Protein AF-A0A497PDY5-F1 (afdb_monomer_lite)

Foldseek 3Di:
DEEEEEPPPDDPVLVLVSVQCQQAAAPYDYDYCYPDDPVSVLVVCVVVVHQKYWYWYDDPPDGTKIWIFGPPPHTDTQDDIDDDPDDQGCVNVVHHHGHHDFEAEEEDPPDDPVQVVVSVSCCVRSVHHYDYPDPPDPGQWYFYWDDDDPPDIDTDIDGVNDDD

Radius of gyration: 15.64 Å; chains: 1; bounding box: 34×34×41 Å

Structure (mmCIF, N/CA/C/O backbone):
data_AF-A0A497PDY5-F1
#
_entry.id   AF-A0A497PDY5-F1
#
loop_
_atom_site.group_PDB
_atom_site.id
_atom_site.type_symbol
_atom_site.label_atom_id
_atom_site.label_alt_id
_atom_site.label_comp_id
_atom_site.label_asym_id
_atom_site.label_entity_id
_atom_site.label_seq_id
_atom_site.pdbx_PDB_ins_code
_atom_site.Cartn_x
_atom_site.Cartn_y
_atom_site.Cartn_z
_atom_site.occupancy
_atom_site.B_iso_or_equiv
_atom_site.auth_seq_id
_atom_site.auth_comp_id
_atom_site.auth_asym_id
_atom_site.auth_atom_id
_atom_site.pdbx_PDB_model_num
ATOM 1 N N . MET A 1 1 ? -3.301 -9.405 -9.611 1.00 90.94 1 MET A N 1
ATOM 2 C CA . MET A 1 1 ? -2.152 -9.274 -8.682 1.00 90.94 1 MET A CA 1
ATOM 3 C C . MET A 1 1 ? -1.831 -7.793 -8.484 1.00 90.94 1 MET A C 1
ATOM 5 O O . MET A 1 1 ? -2.162 -7.001 -9.355 1.00 90.94 1 MET A O 1
ATOM 9 N N . ILE A 1 2 ? -1.232 -7.391 -7.362 1.00 94.81 2 ILE A N 1
ATOM 10 C CA . ILE A 1 2 ? -0.924 -5.986 -7.053 1.00 94.81 2 ILE A CA 1
ATOM 11 C C . ILE A 1 2 ? 0.579 -5.743 -7.195 1.00 94.81 2 ILE A C 1
ATOM 13 O O .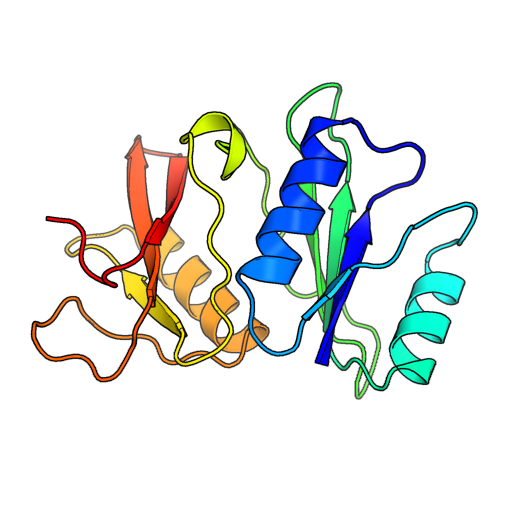 ILE A 1 2 ? 1.378 -6.348 -6.484 1.00 94.81 2 ILE A O 1
ATOM 17 N N . LEU A 1 3 ? 0.974 -4.824 -8.067 1.00 97.00 3 LEU A N 1
ATOM 18 C CA . LEU A 1 3 ? 2.352 -4.356 -8.148 1.00 97.00 3 LEU A CA 1
ATOM 19 C C . LEU A 1 3 ? 2.573 -3.189 -7.181 1.00 97.00 3 LEU A C 1
ATOM 21 O O . LEU A 1 3 ? 1.779 -2.253 -7.141 1.00 97.00 3 LEU A O 1
ATOM 25 N N . ILE A 1 4 ? 3.661 -3.216 -6.417 1.00 96.94 4 ILE A N 1
ATOM 26 C CA . ILE A 1 4 ? 4.043 -2.145 -5.492 1.00 96.94 4 ILE A CA 1
ATOM 27 C C . ILE A 1 4 ? 5.397 -1.586 -5.921 1.00 96.94 4 ILE A C 1
ATOM 29 O O . ILE A 1 4 ? 6.380 -2.317 -6.067 1.00 96.94 4 ILE A O 1
ATOM 33 N N . THR A 1 5 ? 5.477 -0.272 -6.100 1.00 96.38 5 THR A N 1
ATOM 34 C CA . THR A 1 5 ? 6.740 0.406 -6.393 1.00 96.38 5 THR A CA 1
ATOM 35 C C . THR A 1 5 ? 6.784 1.812 -5.797 1.00 96.38 5 THR A C 1
ATOM 37 O O . THR A 1 5 ? 5.857 2.270 -5.129 1.00 96.38 5 THR A O 1
ATOM 40 N N . THR A 1 6 ? 7.897 2.504 -6.014 1.00 94.88 6 THR A N 1
ATOM 41 C CA . THR A 1 6 ? 8.160 3.839 -5.476 1.00 94.88 6 THR A CA 1
ATOM 42 C C . THR A 1 6 ? 8.275 4.891 -6.579 1.00 94.88 6 THR A C 1
ATOM 44 O O . THR A 1 6 ? 8.362 4.576 -7.771 1.00 94.88 6 THR A O 1
ATOM 47 N N . SER A 1 7 ? 8.378 6.164 -6.194 1.00 90.69 7 SER A N 1
ATOM 48 C CA . SER A 1 7 ? 8.980 7.197 -7.048 1.00 90.69 7 SER A CA 1
ATOM 49 C C . SER A 1 7 ? 10.472 6.928 -7.298 1.00 90.69 7 SER A C 1
ATOM 51 O O . SER A 1 7 ? 11.096 6.084 -6.642 1.00 90.69 7 SER A O 1
ATOM 53 N N . ARG A 1 8 ? 11.069 7.661 -8.249 1.00 90.31 8 ARG A N 1
ATOM 54 C CA . ARG A 1 8 ? 12.528 7.677 -8.444 1.00 90.31 8 ARG A CA 1
ATOM 55 C C . ARG A 1 8 ? 13.215 8.205 -7.177 1.00 90.31 8 ARG A C 1
ATOM 57 O O . ARG A 1 8 ? 12.678 9.091 -6.515 1.00 90.31 8 ARG A O 1
ATOM 64 N N . ARG A 1 9 ? 14.392 7.649 -6.858 1.00 87.88 9 ARG A N 1
ATOM 65 C CA . ARG A 1 9 ? 15.215 7.995 -5.677 1.00 87.88 9 ARG A CA 1
ATOM 66 C C . ARG A 1 9 ? 14.401 8.041 -4.360 1.00 87.88 9 ARG A C 1
ATOM 68 O O . ARG A 1 9 ? 14.318 9.094 -3.730 1.00 87.88 9 ARG A O 1
ATOM 75 N N . PRO A 1 10 ? 13.773 6.923 -3.940 1.00 90.81 10 PRO A N 1
ATOM 76 C CA . PRO A 1 10 ? 12.992 6.900 -2.704 1.00 90.81 10 PRO A CA 1
ATOM 77 C C . PRO A 1 10 ? 13.890 7.080 -1.471 1.00 90.81 10 PRO A C 1
ATOM 79 O O . PRO A 1 10 ? 15.094 6.821 -1.524 1.00 90.81 10 PRO A O 1
ATOM 82 N N . THR A 1 11 ? 13.301 7.482 -0.344 1.00 90.38 11 THR A N 1
ATOM 83 C CA . THR A 1 11 ? 13.977 7.479 0.964 1.00 90.38 11 THR A CA 1
ATOM 84 C C . THR A 1 11 ? 14.044 6.063 1.540 1.00 90.38 11 THR A C 1
ATOM 86 O O . THR A 1 11 ? 13.347 5.158 1.068 1.00 90.38 11 THR A O 1
ATOM 89 N N . GLN A 1 12 ? 14.869 5.853 2.570 1.00 89.38 12 GLN A N 1
ATOM 90 C CA . GLN A 1 12 ? 14.946 4.560 3.258 1.00 89.38 12 GLN A CA 1
ATOM 91 C C . GLN A 1 12 ? 13.588 4.148 3.836 1.00 89.38 12 GLN A C 1
ATOM 93 O O . GLN A 1 12 ? 13.145 3.023 3.622 1.00 89.38 12 GLN A O 1
ATOM 98 N N . LEU A 1 13 ? 12.873 5.088 4.457 1.00 88.38 13 LEU A N 1
ATOM 99 C CA . LEU A 1 13 ? 11.544 4.837 5.005 1.00 88.38 13 LEU A CA 1
ATOM 100 C C . LEU A 1 13 ? 10.542 4.364 3.941 1.00 88.38 13 LEU A C 1
ATOM 102 O O . LEU A 1 13 ? 9.819 3.402 4.172 1.00 88.38 13 LEU A O 1
ATOM 106 N N . ILE A 1 14 ? 10.518 4.990 2.757 1.00 91.44 14 ILE A N 1
ATOM 107 C CA . ILE A 1 14 ? 9.621 4.579 1.662 1.00 91.44 14 ILE A CA 1
ATOM 108 C C . ILE A 1 14 ? 9.967 3.165 1.170 1.00 91.44 14 ILE A C 1
ATOM 110 O O . ILE A 1 14 ? 9.062 2.379 0.879 1.00 91.44 14 ILE A O 1
ATOM 114 N N . ARG A 1 15 ? 11.262 2.812 1.105 1.00 91.31 15 ARG A N 1
ATOM 115 C CA . ARG A 1 15 ? 11.696 1.445 0.762 1.00 91.31 15 ARG A CA 1
ATOM 116 C C . ARG A 1 15 ? 11.212 0.430 1.799 1.00 91.31 15 ARG A C 1
ATOM 118 O O . ARG A 1 15 ? 10.698 -0.619 1.408 1.00 91.31 15 ARG A O 1
ATOM 125 N N . THR A 1 16 ? 11.350 0.743 3.087 1.00 91.81 16 THR A N 1
ATOM 126 C CA . THR A 1 16 ? 10.878 -0.111 4.187 1.00 91.81 16 THR A CA 1
ATOM 127 C C . THR A 1 16 ? 9.360 -0.255 4.162 1.00 91.81 16 THR A C 1
ATOM 129 O O . THR A 1 16 ? 8.862 -1.374 4.201 1.00 91.81 16 THR A O 1
ATOM 132 N N . LEU A 1 17 ? 8.624 0.843 3.978 1.00 91.50 17 LEU A N 1
ATOM 133 C CA . LEU A 1 17 ? 7.169 0.811 3.851 1.00 91.50 17 LEU A CA 1
ATOM 134 C C . LEU A 1 17 ? 6.723 -0.065 2.672 1.00 91.50 17 LEU A C 1
ATOM 136 O O . LEU A 1 17 ? 5.834 -0.890 2.833 1.00 91.50 17 LEU A O 1
ATOM 140 N N . CYS A 1 18 ? 7.357 0.047 1.499 1.00 93.19 18 CYS A N 1
ATOM 141 C CA . CYS A 1 18 ? 7.023 -0.820 0.362 1.00 93.19 18 CYS A CA 1
ATOM 142 C C . CYS A 1 18 ? 7.266 -2.303 0.660 1.00 93.19 18 CYS A C 1
ATOM 144 O O . CYS A 1 18 ? 6.464 -3.141 0.254 1.00 93.19 18 CYS A O 1
ATOM 146 N N . ASN A 1 19 ? 8.356 -2.627 1.365 1.00 92.44 19 ASN A N 1
ATOM 147 C CA . ASN A 1 19 ? 8.626 -3.994 1.814 1.00 92.44 19 ASN A CA 1
ATOM 148 C C . ASN A 1 19 ? 7.531 -4.506 2.746 1.00 92.44 19 ASN A C 1
ATOM 150 O O . ASN A 1 19 ? 7.037 -5.617 2.561 1.00 92.44 19 ASN A O 1
ATOM 154 N N . ASP A 1 20 ? 7.132 -3.697 3.720 1.00 92.25 20 ASP A N 1
ATOM 155 C CA . ASP A 1 20 ? 6.097 -4.082 4.672 1.00 92.25 20 ASP A CA 1
ATOM 156 C C . ASP A 1 20 ? 4.744 -4.261 3.983 1.00 92.25 20 ASP A C 1
ATOM 158 O O . ASP A 1 20 ? 4.069 -5.259 4.215 1.00 92.25 20 ASP A O 1
ATOM 162 N N . LEU A 1 21 ? 4.373 -3.375 3.057 1.00 91.56 21 LEU A N 1
ATOM 163 C CA . LEU A 1 21 ? 3.128 -3.519 2.302 1.00 91.56 21 LEU A CA 1
ATOM 164 C C . LEU A 1 21 ? 3.136 -4.772 1.418 1.00 91.56 21 LEU A C 1
ATOM 166 O O . LEU A 1 21 ? 2.120 -5.457 1.368 1.00 91.56 21 LEU A O 1
ATOM 170 N N . SER A 1 22 ? 4.270 -5.134 0.801 1.00 92.81 22 SER A N 1
ATOM 171 C CA . SER A 1 22 ? 4.374 -6.401 0.053 1.00 92.81 22 SER A CA 1
ATOM 172 C C . SER A 1 22 ? 4.288 -7.651 0.932 1.00 92.81 22 SER A C 1
ATOM 174 O O . SER A 1 22 ? 3.912 -8.720 0.463 1.00 92.81 22 SER A O 1
ATOM 176 N N . ARG A 1 23 ? 4.629 -7.526 2.220 1.00 90.25 23 ARG A N 1
ATOM 177 C CA . ARG A 1 23 ? 4.497 -8.607 3.205 1.00 90.25 23 ARG A CA 1
ATOM 178 C C . ARG A 1 23 ? 3.080 -8.723 3.751 1.00 90.25 23 ARG A C 1
ATOM 180 O O . ARG A 1 23 ? 2.690 -9.795 4.201 1.00 90.25 23 ARG A O 1
ATOM 187 N N . VAL A 1 24 ? 2.343 -7.617 3.778 1.00 89.19 24 VAL A N 1
ATOM 188 C CA . VAL A 1 24 ? 1.011 -7.546 4.379 1.00 89.19 24 VAL A CA 1
ATOM 189 C C . VAL A 1 24 ? -0.098 -7.810 3.370 1.00 89.19 24 VAL A C 1
ATOM 191 O O . VAL A 1 24 ? -1.082 -8.468 3.703 1.00 89.19 24 VAL A O 1
ATOM 194 N N . PHE A 1 25 ? -0.005 -7.238 2.169 1.00 88.69 25 PHE A N 1
ATOM 195 C CA . PHE A 1 25 ? -1.099 -7.339 1.216 1.00 88.69 25 PHE A CA 1
ATOM 196 C C . PHE A 1 25 ? -1.056 -8.670 0.468 1.00 88.69 25 PHE A C 1
ATOM 198 O O . PHE A 1 25 ? -0.014 -9.034 -0.090 1.00 88.69 25 PHE A O 1
ATOM 205 N N . PRO A 1 26 ? -2.193 -9.382 0.389 1.00 84.56 26 PRO A N 1
ATOM 206 C CA . PRO A 1 26 ? -2.264 -10.619 -0.367 1.00 84.56 26 PRO A CA 1
ATOM 207 C C . PRO A 1 26 ? -2.045 -10.344 -1.857 1.00 84.56 26 PRO A C 1
ATOM 209 O O . PRO A 1 26 ? -2.454 -9.304 -2.379 1.00 84.56 26 PRO A O 1
ATOM 212 N N . ASN A 1 27 ? -1.430 -11.306 -2.550 1.00 89.12 27 ASN A N 1
ATOM 213 C CA . ASN A 1 27 ? -1.165 -11.240 -3.989 1.00 89.12 27 ASN A CA 1
ATOM 214 C C . ASN A 1 27 ? -0.483 -9.930 -4.401 1.00 89.12 27 ASN A C 1
ATOM 216 O O . ASN A 1 27 ? -0.904 -9.295 -5.372 1.00 89.12 27 ASN A O 1
ATOM 220 N N . SER A 1 28 ? 0.529 -9.508 -3.643 1.00 92.69 28 SER A N 1
ATOM 221 C CA . SER A 1 28 ? 1.286 -8.297 -3.924 1.00 92.69 28 SER A CA 1
ATOM 222 C C . SER A 1 28 ? 2.764 -8.595 -4.157 1.00 92.69 28 SER A C 1
ATOM 224 O O . SER A 1 28 ? 3.337 -9.495 -3.545 1.00 92.69 28 SER A O 1
ATOM 226 N N . LEU A 1 29 ? 3.378 -7.843 -5.068 1.00 94.31 29 LEU A N 1
ATOM 227 C CA . LEU A 1 29 ? 4.789 -7.968 -5.412 1.00 94.31 29 LEU A CA 1
ATOM 228 C C . LEU A 1 29 ? 5.433 -6.586 -5.434 1.00 94.31 29 LEU A C 1
ATOM 230 O O . LEU A 1 29 ? 4.976 -5.687 -6.141 1.00 94.31 29 LEU A O 1
ATOM 234 N N . ARG A 1 30 ? 6.525 -6.420 -4.686 1.00 94.94 30 ARG A N 1
ATOM 235 C CA . ARG A 1 30 ? 7.353 -5.216 -4.764 1.00 94.94 30 ARG A CA 1
ATOM 236 C C . ARG A 1 30 ? 8.338 -5.336 -5.925 1.00 94.94 30 ARG A C 1
ATOM 238 O O . ARG A 1 30 ? 9.073 -6.314 -6.005 1.00 94.94 30 ARG A O 1
ATOM 245 N N . ILE A 1 31 ? 8.457 -4.279 -6.727 1.00 95.06 31 ILE A N 1
ATOM 246 C CA . ILE A 1 31 ? 9.570 -4.114 -7.671 1.00 95.06 31 ILE A CA 1
ATOM 247 C C . ILE A 1 31 ? 10.380 -2.851 -7.383 1.00 95.06 31 ILE A C 1
ATOM 249 O O . ILE A 1 31 ? 9.869 -1.831 -6.907 1.00 95.06 31 ILE A O 1
ATOM 253 N N . ASN A 1 32 ? 11.665 -2.896 -7.727 1.00 93.44 32 ASN A N 1
ATOM 254 C CA . ASN A 1 32 ? 12.514 -1.712 -7.712 1.00 93.44 32 ASN A CA 1
ATOM 255 C C . ASN A 1 32 ? 12.166 -0.792 -8.890 1.00 93.44 32 ASN A C 1
ATOM 257 O O . ASN A 1 32 ? 12.133 -1.228 -10.039 1.00 93.44 32 ASN A O 1
ATOM 261 N N . ARG A 1 33 ? 11.953 0.497 -8.595 1.00 91.25 33 ARG A N 1
ATOM 262 C CA . ARG A 1 33 ? 11.622 1.522 -9.597 1.00 91.25 33 ARG A CA 1
ATOM 263 C C . ARG A 1 33 ? 12.740 1.737 -10.623 1.00 91.25 33 ARG A C 1
ATOM 265 O O . ARG A 1 33 ? 12.475 1.828 -11.817 1.00 91.25 33 ARG A O 1
ATOM 272 N N . GLY A 1 34 ? 13.988 1.856 -10.161 1.00 91.56 34 GLY A N 1
ATOM 273 C CA . GLY A 1 34 ? 15.136 2.160 -11.022 1.00 91.56 34 GLY A CA 1
ATOM 274 C C . GLY A 1 34 ? 14.934 3.439 -11.849 1.00 91.56 34 GLY A C 1
ATOM 275 O O . GLY A 1 34 ? 14.487 4.462 -11.323 1.00 91.56 34 GLY A O 1
ATOM 276 N N . LYS A 1 35 ? 15.255 3.368 -13.148 1.00 93.12 35 LYS A N 1
ATOM 277 C CA . LYS A 1 35 ? 15.089 4.466 -14.119 1.00 93.12 35 LYS A CA 1
ATOM 278 C C . LYS A 1 35 ? 13.726 4.465 -14.831 1.00 93.12 35 LYS A C 1
ATOM 280 O O . LYS A 1 35 ? 13.444 5.409 -15.567 1.00 93.12 35 LYS A O 1
ATOM 285 N N . LEU A 1 36 ? 12.864 3.479 -14.569 1.00 94.31 36 LEU A N 1
ATOM 286 C CA . LEU A 1 36 ? 11.592 3.310 -15.281 1.00 94.31 36 LEU A CA 1
ATOM 287 C C . LEU A 1 36 ? 10.725 4.575 -15.191 1.00 94.31 36 LEU A C 1
ATOM 289 O O . LEU A 1 36 ? 10.566 5.179 -14.115 1.00 94.31 36 LEU A O 1
ATOM 293 N N . ASN A 1 37 ? 10.194 4.993 -16.339 1.00 94.94 37 ASN A N 1
ATOM 294 C CA . ASN A 1 37 ? 9.112 5.971 -16.433 1.00 94.94 37 ASN A CA 1
ATOM 295 C C . ASN A 1 37 ? 7.787 5.310 -15.993 1.00 94.94 37 ASN A C 1
ATOM 297 O O . ASN A 1 37 ? 7.801 4.238 -15.390 1.00 94.94 37 ASN A O 1
ATOM 301 N N . PHE A 1 38 ? 6.656 5.994 -16.159 1.00 95.00 38 PHE A N 1
ATOM 302 C CA . PHE A 1 38 ? 5.363 5.427 -15.768 1.00 95.00 38 PHE A CA 1
ATOM 303 C C . PHE A 1 38 ? 4.961 4.257 -16.678 1.00 95.00 38 PHE A C 1
ATOM 305 O O . PHE A 1 38 ? 4.643 3.195 -16.157 1.00 95.00 38 PHE A O 1
ATOM 312 N N . GLU A 1 39 ? 5.094 4.412 -17.996 1.00 95.38 39 GLU A N 1
ATOM 313 C CA . GLU A 1 39 ? 4.829 3.362 -18.997 1.00 95.38 39 GLU A CA 1
ATOM 314 C C . GLU A 1 39 ? 5.622 2.086 -18.713 1.00 95.38 39 GLU A C 1
ATOM 316 O O . GLU A 1 39 ? 5.035 1.033 -18.518 1.00 95.38 39 GLU A O 1
ATOM 321 N N . GLY A 1 40 ? 6.933 2.185 -18.486 1.00 96.25 40 GLY A N 1
ATOM 322 C CA . GLY A 1 40 ? 7.753 1.020 -18.157 1.00 96.25 40 GLY A CA 1
ATOM 323 C C . GLY A 1 40 ? 7.396 0.350 -16.821 1.00 96.25 40 GLY A C 1
ATOM 324 O O . GLY A 1 40 ? 7.753 -0.808 -16.598 1.00 96.25 40 GLY A O 1
ATOM 325 N N . ILE A 1 41 ? 6.706 1.038 -15.898 1.00 96.62 41 ILE A N 1
ATOM 326 C CA . ILE A 1 41 ? 6.113 0.373 -14.723 1.00 96.62 41 ILE A CA 1
ATOM 327 C C . ILE A 1 41 ? 4.863 -0.403 -15.130 1.00 96.62 41 ILE A C 1
ATOM 329 O O . ILE A 1 41 ? 4.681 -1.519 -14.644 1.00 96.62 41 ILE A O 1
ATOM 333 N N . ILE A 1 42 ? 4.013 0.183 -15.975 1.00 96.69 42 ILE A N 1
ATOM 334 C CA . ILE A 1 42 ? 2.816 -0.473 -16.507 1.00 96.69 42 ILE A CA 1
ATOM 335 C C . ILE A 1 42 ? 3.211 -1.724 -17.291 1.00 96.69 42 ILE A C 1
ATOM 337 O O . ILE A 1 42 ? 2.683 -2.790 -16.989 1.00 96.69 42 ILE A O 1
ATOM 341 N N . ASP A 1 43 ? 4.209 -1.644 -18.170 1.00 95.81 43 ASP A N 1
ATOM 342 C CA . ASP A 1 43 ? 4.711 -2.794 -18.931 1.00 95.81 43 ASP A CA 1
ATOM 343 C C . ASP A 1 43 ? 5.150 -3.923 -18.001 1.00 95.81 43 ASP A C 1
ATOM 345 O O . ASP A 1 43 ? 4.728 -5.072 -18.140 1.00 95.81 43 ASP A O 1
ATOM 349 N N . LYS A 1 44 ? 5.931 -3.596 -16.962 1.00 95.69 44 LYS A N 1
ATOM 350 C CA . LYS A 1 44 ? 6.314 -4.584 -15.945 1.00 95.69 44 LYS A CA 1
ATOM 351 C C . LYS A 1 44 ? 5.117 -5.173 -15.217 1.00 95.69 44 LYS A C 1
ATOM 353 O O . LYS A 1 44 ? 5.155 -6.348 -14.864 1.00 95.69 44 LYS A O 1
ATOM 358 N N . ALA A 1 45 ? 4.090 -4.373 -14.955 1.00 95.81 45 ALA A N 1
ATOM 359 C CA . ALA A 1 45 ? 2.874 -4.838 -14.314 1.00 95.81 45 ALA A CA 1
ATOM 360 C C . ALA A 1 45 ? 2.097 -5.811 -15.212 1.00 95.81 45 ALA A C 1
ATOM 362 O O . ALA A 1 45 ? 1.633 -6.839 -14.723 1.00 95.81 45 ALA A O 1
ATOM 363 N N . LEU A 1 46 ? 2.021 -5.536 -16.515 1.00 95.44 46 LEU A N 1
ATOM 364 C CA . LEU A 1 46 ? 1.396 -6.417 -17.500 1.00 95.44 46 LEU A CA 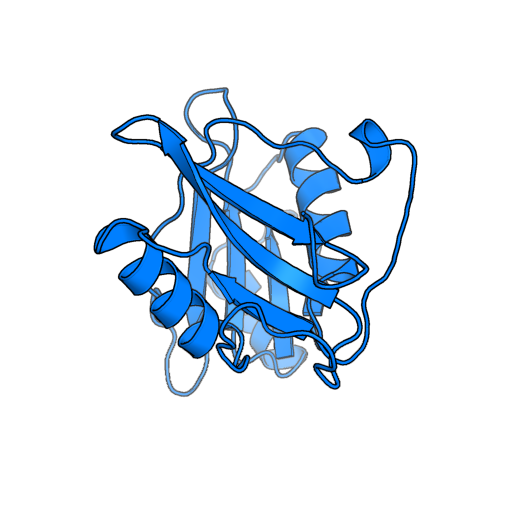1
ATOM 365 C C . LEU A 1 46 ? 2.155 -7.743 -17.633 1.00 95.44 46 LEU A C 1
ATOM 367 O O . LEU A 1 46 ? 1.528 -8.800 -17.572 1.00 95.44 46 LEU A O 1
ATOM 371 N N . VAL A 1 47 ? 3.493 -7.708 -17.693 1.00 95.19 47 VAL A N 1
ATOM 372 C CA . VAL A 1 47 ? 4.348 -8.914 -17.752 1.00 95.19 47 VAL A CA 1
ATOM 373 C C . VAL A 1 47 ? 4.073 -9.861 -16.582 1.00 95.19 47 VAL A C 1
ATOM 375 O O . VAL A 1 47 ? 3.973 -11.072 -16.765 1.00 95.19 47 VAL A O 1
ATOM 378 N N . ILE A 1 48 ? 3.897 -9.321 -15.375 1.00 93.50 48 ILE A N 1
ATOM 379 C CA . ILE A 1 48 ? 3.587 -10.124 -14.183 1.00 93.50 48 ILE A CA 1
ATOM 380 C C . ILE A 1 48 ? 2.079 -10.365 -13.993 1.00 93.50 48 ILE A C 1
ATOM 382 O O . ILE A 1 48 ? 1.682 -10.925 -12.975 1.00 93.50 48 ILE A O 1
ATOM 386 N N . LYS A 1 49 ? 1.216 -9.945 -14.927 1.00 94.75 49 LYS A N 1
ATOM 387 C CA . LYS A 1 49 ? -0.253 -10.068 -14.831 1.00 94.75 49 LYS A CA 1
ATOM 388 C C . LYS A 1 49 ? -0.837 -9.374 -13.585 1.00 94.75 49 LYS A C 1
ATOM 390 O O . LYS A 1 49 ? -1.763 -9.863 -12.925 1.00 94.75 49 LYS A O 1
ATOM 395 N N . ALA A 1 50 ? -0.275 -8.225 -13.219 1.00 95.31 50 ALA A N 1
ATOM 396 C CA . ALA A 1 50 ? -0.840 -7.349 -12.205 1.00 95.31 50 ALA A CA 1
ATOM 397 C C . ALA A 1 50 ? -1.997 -6.524 -12.786 1.00 95.31 50 ALA A C 1
ATOM 399 O O . ALA A 1 50 ? -1.867 -5.888 -13.823 1.00 95.31 50 ALA A O 1
ATOM 400 N N . ASP A 1 51 ? -3.133 -6.521 -12.085 1.00 95.62 51 ASP A N 1
ATOM 401 C CA . ASP A 1 51 ? -4.334 -5.755 -12.442 1.00 95.62 51 ASP A CA 1
ATOM 402 C C . ASP A 1 51 ? -4.403 -4.417 -11.689 1.00 95.62 51 ASP A C 1
ATOM 404 O O . ASP A 1 51 ? -5.251 -3.569 -11.971 1.00 95.62 51 ASP A O 1
ATOM 408 N N . ARG A 1 52 ? -3.507 -4.219 -10.714 1.00 95.69 52 ARG A N 1
ATOM 409 C CA . ARG A 1 52 ? -3.437 -3.037 -9.855 1.00 95.69 52 ARG A CA 1
ATOM 410 C C . ARG A 1 52 ? -2.000 -2.638 -9.580 1.00 95.69 52 ARG A C 1
ATOM 412 O O . ARG A 1 52 ? -1.122 -3.492 -9.459 1.00 95.69 52 ARG A O 1
ATOM 419 N N . LEU A 1 53 ? -1.789 -1.342 -9.395 1.00 96.88 53 LEU A N 1
ATOM 420 C CA . LEU A 1 53 ? -0.492 -0.752 -9.093 1.00 96.88 53 LEU A CA 1
ATOM 421 C C . LEU A 1 53 ? -0.607 0.233 -7.927 1.00 96.88 53 LEU A C 1
ATOM 423 O O . LEU A 1 53 ? -1.520 1.053 -7.860 1.00 96.88 53 LEU A O 1
ATOM 427 N N . ILE A 1 54 ? 0.357 0.157 -7.015 1.00 96.62 54 ILE A N 1
ATOM 428 C CA . ILE A 1 54 ? 0.558 1.092 -5.913 1.00 96.62 54 ILE A CA 1
ATOM 429 C C . ILE A 1 54 ? 1.899 1.789 -6.131 1.00 96.62 54 ILE A C 1
ATOM 431 O O . ILE A 1 54 ? 2.941 1.133 -6.212 1.00 96.62 54 ILE A O 1
ATOM 435 N N . ILE A 1 55 ? 1.879 3.120 -6.188 1.00 95.88 55 ILE A N 1
ATOM 436 C CA . ILE A 1 55 ? 3.086 3.947 -6.249 1.00 95.88 55 ILE A CA 1
ATOM 437 C C . ILE A 1 55 ? 3.182 4.773 -4.972 1.00 95.88 55 ILE A C 1
ATOM 439 O O . ILE A 1 55 ? 2.287 5.562 -4.668 1.00 95.88 55 ILE A O 1
ATOM 443 N N . ILE A 1 56 ? 4.295 4.625 -4.254 1.00 94.62 56 ILE A N 1
ATOM 444 C CA . ILE A 1 56 ? 4.610 5.442 -3.078 1.00 94.62 56 ILE A CA 1
ATOM 445 C C . ILE A 1 56 ? 5.661 6.483 -3.450 1.00 94.62 56 ILE A C 1
ATOM 447 O O . ILE A 1 56 ? 6.810 6.162 -3.765 1.00 94.62 56 ILE A O 1
ATOM 451 N N . GLU A 1 57 ? 5.264 7.747 -3.424 1.00 91.62 57 GLU A N 1
ATOM 452 C CA . GLU A 1 57 ? 6.091 8.883 -3.814 1.00 91.62 57 GLU A CA 1
ATOM 453 C C . GLU A 1 57 ? 6.602 9.643 -2.592 1.00 91.62 57 GLU A C 1
ATOM 455 O O . GLU A 1 57 ? 5.932 9.707 -1.566 1.00 91.62 57 GLU A O 1
ATOM 460 N N . LYS A 1 58 ? 7.773 10.273 -2.705 1.00 88.81 58 LYS A N 1
ATOM 461 C CA . LYS A 1 58 ? 8.221 11.281 -1.733 1.00 88.81 58 LYS A CA 1
ATOM 462 C C . LYS A 1 58 ? 7.377 12.553 -1.887 1.00 88.81 58 LYS A C 1
ATOM 464 O O . LYS A 1 58 ? 7.150 12.993 -3.011 1.00 88.81 58 LYS A O 1
ATOM 469 N N . TRP A 1 59 ? 6.977 13.182 -0.780 1.00 81.94 59 TRP A N 1
ATOM 470 C CA . TRP A 1 59 ? 6.232 14.445 -0.803 1.00 81.94 59 TRP A CA 1
ATOM 471 C C . TRP A 1 59 ? 6.933 15.530 0.019 1.00 81.94 59 TRP A C 1
ATOM 473 O O . TRP A 1 59 ? 7.162 15.331 1.204 1.00 81.94 59 TRP A O 1
ATOM 483 N N . LYS A 1 60 ? 7.295 16.662 -0.610 1.00 73.81 60 LYS A N 1
ATOM 484 C CA . LYS A 1 60 ? 7.857 17.884 0.023 1.00 73.81 60 LYS A CA 1
ATOM 485 C C . LYS A 1 60 ? 8.876 17.645 1.161 1.00 73.81 60 LYS A C 1
ATOM 487 O O . LYS A 1 60 ? 8.849 18.319 2.179 1.00 73.81 60 LYS A O 1
ATOM 492 N N . GLY A 1 61 ? 9.764 16.661 1.008 1.00 65.06 61 GLY A N 1
ATOM 493 C CA . GLY A 1 61 ? 10.769 16.327 2.031 1.00 65.06 61 GLY A CA 1
ATOM 494 C C . GLY A 1 61 ? 10.286 15.422 3.175 1.00 65.06 61 GLY A C 1
ATOM 495 O O . GLY A 1 61 ? 11.129 14.873 3.875 1.00 65.06 61 GLY A O 1
ATOM 496 N N . GLY A 1 62 ? 8.977 15.195 3.314 1.00 64.19 62 GLY A N 1
ATOM 497 C CA . GLY A 1 62 ? 8.353 14.380 4.358 1.00 64.19 62 GLY A CA 1
ATOM 498 C C . GLY A 1 62 ? 7.813 13.021 3.891 1.00 64.19 62 GLY A C 1
ATOM 499 O O . GLY A 1 62 ? 8.198 12.477 2.847 1.00 64.19 62 GLY A O 1
ATOM 500 N N . PHE A 1 63 ? 6.927 12.460 4.721 1.00 66.50 63 PHE A N 1
ATOM 501 C CA . PHE A 1 63 ? 6.281 11.162 4.528 1.00 66.50 63 PHE A CA 1
ATOM 502 C C . PHE A 1 63 ? 5.468 11.115 3.225 1.00 66.50 63 PHE A C 1
ATOM 504 O O . PHE A 1 63 ? 4.973 12.123 2.723 1.00 66.50 63 PHE A O 1
ATOM 511 N N . GLY A 1 64 ? 5.432 9.930 2.618 1.00 82.00 64 GLY A N 1
ATOM 512 C CA . GLY A 1 64 ? 5.087 9.782 1.210 1.00 82.00 64 GLY A CA 1
ATOM 513 C C . GLY A 1 64 ? 3.616 10.004 0.845 1.00 82.00 64 GLY A C 1
ATOM 514 O O . GLY A 1 64 ? 2.720 10.045 1.683 1.00 82.00 64 GLY A O 1
ATOM 515 N N . LYS A 1 65 ? 3.373 10.094 -0.459 1.00 91.75 65 LYS A N 1
ATOM 516 C CA . LYS A 1 65 ? 2.055 10.096 -1.099 1.00 91.75 65 LYS A CA 1
ATOM 517 C C . LYS A 1 65 ? 1.823 8.721 -1.719 1.00 91.75 65 LYS A C 1
ATOM 519 O O . LYS A 1 65 ? 2.669 8.256 -2.479 1.00 91.75 65 LYS A O 1
ATOM 524 N N . ILE A 1 66 ? 0.700 8.075 -1.422 1.00 94.25 66 ILE A N 1
ATOM 525 C CA . ILE A 1 66 ? 0.313 6.809 -2.052 1.00 94.25 66 ILE A CA 1
ATOM 526 C C . ILE A 1 66 ? -0.686 7.110 -3.165 1.00 94.25 66 ILE A C 1
ATOM 528 O O . ILE A 1 66 ? -1.747 7.694 -2.928 1.00 94.25 66 ILE A O 1
ATOM 532 N N . LYS A 1 67 ? -0.338 6.688 -4.378 1.00 95.62 67 LYS A N 1
ATOM 533 C CA . LYS A 1 67 ? -1.227 6.673 -5.538 1.00 95.62 67 LYS A CA 1
ATOM 534 C C . LYS A 1 67 ? -1.586 5.236 -5.884 1.00 95.62 67 LYS A C 1
ATOM 536 O O . LYS A 1 67 ? -0.724 4.355 -5.871 1.00 95.62 67 LYS A O 1
ATOM 541 N N . LEU A 1 68 ? -2.855 5.030 -6.199 1.00 96.81 68 LEU A N 1
ATOM 542 C CA . LEU A 1 68 ? -3.420 3.743 -6.570 1.00 96.81 68 LEU A CA 1
ATOM 543 C C . LEU A 1 68 ? -3.819 3.800 -8.045 1.00 96.81 68 LEU A C 1
ATOM 545 O O . LEU A 1 68 ? -4.283 4.835 -8.517 1.00 96.81 68 LEU A O 1
ATOM 549 N N . TYR A 1 69 ? -3.640 2.698 -8.762 1.00 97.19 69 TYR A N 1
ATOM 550 C CA . TYR A 1 69 ? -3.991 2.578 -10.173 1.00 97.19 69 TYR A CA 1
ATOM 551 C C . TYR A 1 69 ? -4.622 1.215 -10.442 1.00 97.19 69 TYR A C 1
ATOM 553 O O . TYR A 1 69 ? -4.167 0.196 -9.913 1.00 97.19 69 TYR A O 1
ATOM 561 N N . THR A 1 70 ? -5.649 1.196 -11.281 1.00 96.50 70 THR A N 1
ATOM 562 C CA . THR A 1 70 ? -6.104 -0.010 -11.979 1.00 96.50 70 THR A CA 1
ATOM 563 C C . THR A 1 70 ? -5.392 -0.069 -13.320 1.00 96.50 70 THR A C 1
ATOM 565 O O . THR A 1 70 ? -5.199 0.969 -13.943 1.00 96.50 70 THR A O 1
ATOM 568 N N . ILE A 1 71 ? -4.953 -1.255 -13.730 1.00 94.94 71 ILE A N 1
ATOM 569 C CA . ILE A 1 71 ? -4.184 -1.444 -14.973 1.00 94.94 71 ILE A CA 1
ATOM 570 C C . ILE A 1 71 ? -5.054 -2.070 -16.059 1.00 94.94 71 ILE A C 1
ATOM 572 O O . ILE A 1 71 ? -4.912 -1.737 -17.227 1.00 94.94 71 ILE A O 1
ATOM 576 N N . LEU A 1 72 ? -5.954 -2.969 -15.657 1.00 88.31 72 LEU A N 1
ATOM 577 C CA . LEU A 1 72 ? -6.881 -3.667 -16.539 1.00 88.31 72 LEU A CA 1
ATOM 578 C C . LEU A 1 72 ? -8.324 -3.312 -16.141 1.00 88.31 72 LEU A C 1
ATOM 580 O O . LEU A 1 72 ? -8.606 -3.258 -14.937 1.00 88.31 72 LEU A O 1
ATOM 584 N N . PRO A 1 73 ? -9.243 -3.092 -17.101 1.00 85.81 73 PRO A N 1
ATOM 585 C CA . PRO A 1 73 ? -9.045 -3.175 -18.558 1.00 85.81 73 PRO A CA 1
ATOM 586 C C . PRO A 1 73 ? -8.235 -2.009 -19.147 1.00 85.81 73 PRO A C 1
ATOM 588 O O . PRO A 1 73 ? -7.612 -2.172 -20.186 1.00 85.81 73 PRO A O 1
ATOM 591 N N . GLU A 1 74 ? -8.181 -0.878 -18.448 1.00 91.62 74 GLU A N 1
ATOM 592 C CA . GLU A 1 74 ? -7.426 0.309 -18.846 1.00 91.62 74 GLU A CA 1
ATOM 593 C C . GLU A 1 74 ? -6.665 0.894 -17.655 1.00 91.62 74 GLU A C 1
ATOM 595 O O . GLU A 1 74 ? -7.068 0.742 -16.490 1.00 91.62 74 GLU A O 1
ATOM 600 N N . VAL A 1 75 ? -5.579 1.609 -17.959 1.00 95.69 75 VAL A N 1
ATOM 601 C CA . VAL A 1 75 ? -4.753 2.279 -16.957 1.00 95.69 75 VAL A CA 1
ATOM 602 C C . VAL A 1 75 ? -5.471 3.523 -16.455 1.00 95.69 75 VAL A C 1
ATOM 604 O O . VAL A 1 75 ? -5.471 4.564 -17.101 1.00 95.69 75 VAL A O 1
ATOM 607 N N . ASN A 1 76 ? -6.031 3.429 -15.254 1.00 96.31 76 ASN A N 1
ATOM 608 C CA . ASN A 1 76 ? -6.763 4.515 -14.620 1.00 96.31 76 ASN A CA 1
ATOM 609 C C . ASN A 1 76 ? -6.244 4.770 -13.211 1.00 96.31 76 ASN A C 1
ATOM 611 O O . ASN A 1 76 ? -5.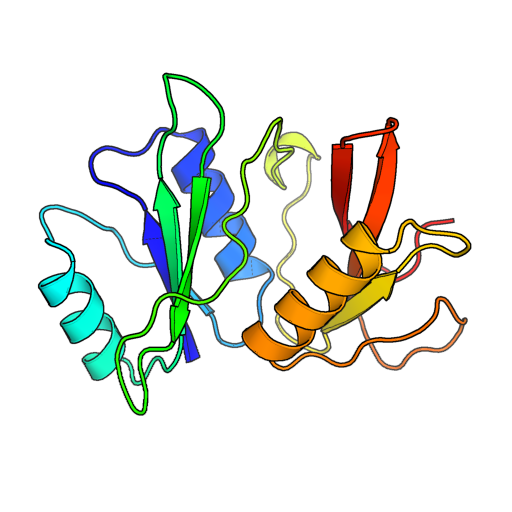949 3.845 -12.446 1.00 96.31 76 ASN A O 1
ATOM 615 N N . GLN A 1 77 ? -6.148 6.045 -12.839 1.00 96.12 77 GLN A N 1
ATOM 616 C CA . GLN A 1 77 ? -5.847 6.401 -11.461 1.00 96.12 77 GLN A CA 1
ATOM 617 C C . GLN A 1 77 ? -7.057 6.092 -10.573 1.00 96.12 77 GLN A C 1
ATOM 619 O O . GLN A 1 77 ? -8.162 6.581 -10.794 1.00 96.12 77 GLN A O 1
ATOM 624 N N . PHE A 1 78 ? -6.832 5.304 -9.527 1.00 96.00 78 PHE A N 1
ATOM 625 C CA . PHE A 1 78 ? -7.839 4.956 -8.539 1.00 96.00 78 PHE A CA 1
ATOM 626 C C . PHE A 1 78 ? -7.794 5.947 -7.371 1.00 96.00 78 PHE A C 1
ATOM 628 O O . PHE A 1 78 ? -6.749 6.163 -6.752 1.00 96.00 78 PHE A O 1
ATOM 635 N N . TYR A 1 79 ? -8.938 6.547 -7.049 1.00 93.50 79 TYR A N 1
ATOM 636 C CA . TYR A 1 79 ? -9.072 7.486 -5.936 1.00 93.50 79 TYR A CA 1
ATOM 637 C C . TYR A 1 79 ? -9.575 6.783 -4.667 1.00 93.50 79 TYR A C 1
ATOM 639 O O . TYR A 1 79 ? -10.411 5.882 -4.756 1.00 93.50 79 TYR A O 1
ATOM 647 N N . PRO A 1 80 ? -9.124 7.210 -3.472 1.00 92.94 80 PRO A N 1
ATOM 648 C CA . PRO A 1 80 ? -8.408 8.456 -3.186 1.00 92.94 80 PRO A CA 1
ATOM 649 C C . PRO A 1 80 ? -6.879 8.357 -3.278 1.00 92.94 80 PRO A C 1
ATOM 651 O O . PRO A 1 80 ? -6.281 7.295 -3.142 1.00 92.94 80 PRO A O 1
ATOM 654 N N . ILE A 1 81 ? -6.247 9.522 -3.426 1.00 92.62 81 ILE A N 1
ATOM 655 C CA . ILE A 1 81 ? -4.820 9.702 -3.150 1.00 92.62 81 ILE A CA 1
ATOM 656 C C . ILE A 1 81 ? -4.645 9.821 -1.635 1.00 92.62 81 ILE A C 1
ATOM 658 O O . ILE A 1 81 ? -5.318 10.635 -1.003 1.00 92.62 81 ILE A O 1
ATOM 662 N N . ILE A 1 82 ? -3.712 9.064 -1.061 1.00 91.56 82 ILE A N 1
ATOM 663 C CA . ILE A 1 82 ? -3.478 9.063 0.386 1.00 91.56 82 ILE A CA 1
ATOM 664 C C . ILE A 1 82 ? -2.195 9.833 0.681 1.00 91.56 82 ILE A C 1
ATOM 666 O O . ILE A 1 82 ? -1.120 9.485 0.190 1.00 91.56 82 ILE A O 1
ATOM 670 N N . TYR A 1 83 ? -2.302 10.869 1.507 1.00 90.38 83 TYR A N 1
ATOM 671 C CA . TYR A 1 83 ? -1.150 11.587 2.043 1.00 90.38 83 TYR A CA 1
ATOM 672 C C . TYR A 1 83 ? -0.814 11.026 3.420 1.00 90.38 83 TYR A C 1
ATOM 674 O O . TYR A 1 83 ? -1.680 10.951 4.291 1.00 90.38 83 TYR A O 1
ATOM 682 N N . LEU A 1 84 ? 0.436 10.612 3.612 1.00 89.31 84 LEU A N 1
ATOM 683 C CA . LEU A 1 84 ? 0.893 10.076 4.886 1.00 89.31 84 LEU A CA 1
ATOM 684 C C . LEU A 1 84 ? 1.432 11.226 5.734 1.00 89.31 84 LEU A C 1
ATOM 686 O O . LEU A 1 84 ? 2.369 11.905 5.327 1.00 89.31 84 LEU A O 1
ATOM 690 N N . SER A 1 85 ? 0.858 11.439 6.917 1.00 88.12 85 SER A N 1
ATOM 691 C CA . SER A 1 85 ? 1.416 12.368 7.909 1.00 88.12 85 SER A CA 1
ATOM 692 C C . SER A 1 85 ? 2.568 11.738 8.688 1.00 88.12 85 SER A C 1
ATOM 694 O O . SER A 1 85 ? 3.528 12.413 9.040 1.00 88.12 85 SER A O 1
ATOM 696 N N . SER A 1 86 ? 2.462 10.441 8.971 1.00 87.25 86 SER A N 1
ATOM 697 C CA . SER A 1 86 ? 3.454 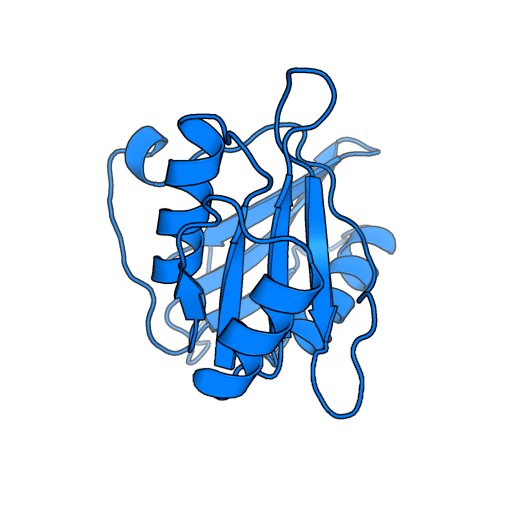9.641 9.680 1.00 87.25 86 SER A CA 1
ATOM 698 C C . SER A 1 86 ? 3.249 8.163 9.356 1.00 87.25 86 SER A C 1
ATOM 700 O O . SER A 1 86 ? 2.170 7.748 8.926 1.00 87.25 86 SER A O 1
ATOM 702 N N . VAL A 1 87 ? 4.298 7.362 9.536 1.00 89.38 87 VAL A N 1
ATOM 703 C CA . VAL A 1 87 ? 4.276 5.913 9.307 1.00 89.38 87 VAL A CA 1
ATOM 704 C C . VAL A 1 87 ? 5.103 5.250 10.398 1.00 89.38 87 VAL A C 1
ATOM 706 O O . VAL A 1 87 ? 6.232 5.668 10.632 1.00 89.38 87 VAL A O 1
ATOM 709 N N . LYS A 1 88 ? 4.553 4.208 11.028 1.00 91.06 88 LYS A N 1
ATOM 710 C CA . LYS A 1 88 ? 5.329 3.243 11.812 1.00 91.06 88 LYS A CA 1
ATOM 711 C C . LYS A 1 88 ? 5.437 1.957 11.003 1.00 91.06 88 LYS A C 1
ATOM 713 O O . LYS A 1 88 ? 4.417 1.365 10.652 1.00 91.06 88 LYS A O 1
ATOM 718 N N . THR A 1 89 ? 6.658 1.575 10.663 1.00 91.31 89 THR A N 1
ATOM 719 C CA . THR A 1 89 ? 6.967 0.331 9.956 1.00 91.31 89 THR A CA 1
ATOM 720 C C . THR A 1 89 ? 7.025 -0.835 10.936 1.00 91.31 89 THR A C 1
ATOM 722 O O . THR A 1 89 ? 7.118 -0.650 12.147 1.00 91.31 89 THR A O 1
ATOM 725 N N . GLN A 1 90 ? 7.009 -2.058 10.419 1.00 90.62 90 GLN A N 1
ATOM 726 C CA . GLN A 1 90 ? 7.201 -3.268 11.215 1.00 90.62 90 GLN A CA 1
ATOM 727 C C . GLN A 1 90 ? 8.515 -3.216 12.014 1.00 90.62 90 GLN A C 1
ATOM 729 O O . GLN A 1 90 ? 8.557 -3.589 13.183 1.00 90.62 90 GLN A O 1
ATOM 734 N N . THR A 1 91 ? 9.573 -2.661 11.413 1.00 87.88 91 THR A N 1
ATOM 735 C CA . THR A 1 91 ? 10.868 -2.497 12.094 1.00 87.88 91 THR A CA 1
ATOM 736 C C . THR A 1 91 ? 10.764 -1.529 13.277 1.00 87.88 91 THR A C 1
ATOM 738 O O . THR A 1 91 ? 11.285 -1.840 14.341 1.00 87.88 91 THR A O 1
ATOM 741 N N . ASP A 1 92 ? 10.019 -0.426 13.140 1.00 89.88 92 ASP A N 1
ATOM 742 C CA . ASP A 1 92 ? 9.792 0.530 14.241 1.00 89.88 92 ASP A CA 1
ATOM 743 C C . ASP A 1 92 ? 8.955 -0.072 15.379 1.00 89.88 92 ASP A C 1
ATOM 745 O O . ASP A 1 92 ? 9.022 0.378 16.520 1.00 89.88 92 ASP A O 1
ATOM 749 N N . LEU A 1 93 ? 8.137 -1.080 15.066 1.00 87.81 93 LEU A N 1
ATOM 750 C CA . LEU A 1 93 ? 7.324 -1.810 16.035 1.00 87.81 93 LEU A CA 1
ATOM 751 C C . LEU A 1 93 ? 8.071 -2.998 16.668 1.00 87.81 93 LEU A C 1
ATOM 753 O O . LEU A 1 93 ? 7.503 -3.678 17.518 1.00 87.81 93 LEU A O 1
ATOM 757 N N . GLY A 1 94 ? 9.322 -3.257 16.269 1.00 87.69 94 GLY A N 1
ATOM 758 C CA . GLY A 1 94 ? 10.166 -4.308 16.845 1.00 87.69 94 GLY A CA 1
ATOM 759 C C . GLY A 1 94 ? 9.820 -5.735 16.409 1.00 87.69 94 GLY A C 1
ATOM 760 O O . GLY A 1 94 ? 10.342 -6.687 16.978 1.00 87.69 94 GLY A O 1
ATOM 761 N N . TYR A 1 95 ? 8.963 -5.925 15.401 1.00 82.94 95 TYR A N 1
ATOM 762 C CA . TYR A 1 95 ? 8.610 -7.258 14.905 1.00 82.94 95 TYR A CA 1
ATOM 763 C C . TYR A 1 95 ? 8.440 -7.273 13.392 1.00 82.94 95 TYR A C 1
ATOM 765 O O . TYR A 1 95 ? 7.997 -6.300 12.802 1.00 82.94 95 TYR A O 1
ATOM 773 N N . ARG A 1 96 ? 8.726 -8.408 12.743 1.00 83.31 96 ARG A N 1
ATOM 774 C CA . ARG A 1 96 ? 8.431 -8.619 11.318 1.00 83.31 96 ARG A CA 1
ATOM 775 C C . ARG A 1 96 ? 7.433 -9.752 11.148 1.00 83.31 96 ARG A C 1
ATOM 777 O O . ARG A 1 96 ? 7.659 -10.856 11.630 1.00 83.31 96 ARG A O 1
ATOM 784 N N . LYS A 1 97 ? 6.324 -9.471 10.470 1.00 85.00 97 LYS A N 1
ATOM 785 C CA . LYS A 1 97 ? 5.238 -10.416 10.217 1.00 85.00 97 LYS A CA 1
ATOM 786 C C . LYS A 1 97 ? 4.786 -10.338 8.770 1.00 85.00 97 LYS A C 1
ATOM 788 O O . LYS A 1 97 ? 4.600 -9.257 8.206 1.00 85.00 97 LYS A O 1
ATOM 793 N N . THR A 1 98 ? 4.555 -11.511 8.203 1.00 84.69 98 THR A N 1
ATOM 794 C CA . THR A 1 98 ? 4.037 -11.649 6.849 1.00 84.69 98 THR A CA 1
ATOM 795 C C . THR A 1 98 ? 2.608 -12.163 6.912 1.00 84.69 98 THR A C 1
ATOM 797 O O . THR A 1 98 ? 2.325 -13.178 7.549 1.00 84.69 98 THR A O 1
ATOM 800 N N . ILE A 1 99 ? 1.693 -11.433 6.281 1.00 82.06 99 ILE A N 1
ATOM 801 C CA . ILE A 1 99 ? 0.259 -11.707 6.287 1.00 82.06 99 ILE A CA 1
ATOM 802 C C . ILE A 1 99 ? -0.101 -12.127 4.870 1.00 82.06 99 ILE A C 1
ATOM 804 O O . ILE A 1 99 ? -0.381 -11.313 4.002 1.00 82.06 99 ILE A O 1
ATOM 808 N N . HIS A 1 100 ? -0.050 -13.430 4.612 1.00 66.62 100 HIS A N 1
ATOM 809 C CA . HIS A 1 100 ? -0.262 -13.938 3.257 1.00 66.62 100 HIS A CA 1
ATOM 810 C C . HIS A 1 100 ? -1.711 -14.327 2.958 1.00 66.62 100 HIS A C 1
ATOM 812 O O . HIS A 1 100 ? -2.069 -14.455 1.789 1.00 66.62 100 HIS A O 1
ATOM 818 N N . LYS A 1 101 ? -2.551 -14.565 3.978 1.00 69.69 101 LYS A N 1
ATOM 819 C CA . LYS A 1 101 ? -3.902 -15.116 3.780 1.00 69.69 101 LYS A CA 1
ATOM 820 C C . LYS A 1 101 ? -4.908 -14.550 4.787 1.00 69.69 101 LYS A C 1
ATOM 822 O O . LYS A 1 101 ? -4.592 -14.414 5.967 1.00 69.69 101 LYS A O 1
ATOM 827 N N . LYS A 1 102 ? -6.134 -14.314 4.303 1.00 80.75 102 LYS A N 1
ATOM 828 C CA . LYS A 1 102 ? -7.326 -13.895 5.065 1.00 80.75 102 LYS A CA 1
ATOM 829 C C . LYS A 1 102 ? -7.173 -12.540 5.777 1.00 80.75 102 LYS A C 1
ATOM 831 O O . LYS A 1 102 ? -7.135 -12.477 7.006 1.00 80.75 102 LYS A O 1
ATOM 836 N N . LEU A 1 103 ? -7.097 -11.480 4.973 1.00 88.19 103 LEU A N 1
ATOM 837 C CA . LEU A 1 103 ? -7.147 -10.084 5.409 1.00 88.19 103 LEU A CA 1
ATOM 838 C C . LEU A 1 103 ? -8.573 -9.550 5.209 1.00 88.19 103 LEU A C 1
ATOM 840 O O . LEU A 1 103 ? -9.173 -9.810 4.16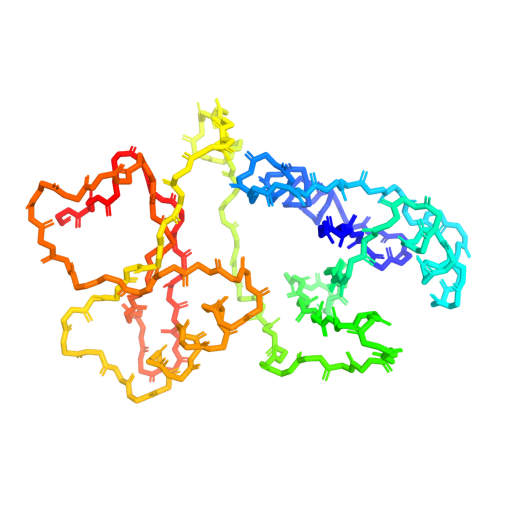9 1.00 88.19 103 LEU A O 1
ATOM 844 N N . ALA A 1 104 ? -9.092 -8.800 6.174 1.00 90.69 104 ALA A N 1
ATOM 845 C CA . ALA A 1 104 ? -10.349 -8.061 6.040 1.00 90.69 104 ALA A CA 1
ATOM 846 C C . ALA A 1 104 ? -10.140 -6.581 6.359 1.00 90.69 104 ALA A C 1
ATOM 848 O O . ALA A 1 104 ? -9.120 -6.192 6.929 1.00 90.69 104 ALA A O 1
ATOM 849 N N . ILE A 1 105 ? -11.103 -5.745 5.997 1.00 91.00 105 ILE A N 1
ATOM 850 C CA . ILE A 1 105 ? -11.144 -4.348 6.418 1.00 91.00 105 ILE A CA 1
ATOM 851 C C . ILE A 1 105 ? -12.071 -4.248 7.620 1.00 91.00 105 ILE A C 1
ATOM 853 O O . ILE A 1 105 ? -13.206 -4.709 7.560 1.00 91.00 105 ILE A O 1
ATOM 857 N N . THR A 1 106 ? -11.591 -3.639 8.700 1.00 90.25 106 THR A N 1
ATOM 858 C CA . THR A 1 106 ? -12.416 -3.321 9.868 1.00 90.25 106 THR A CA 1
ATOM 859 C C . THR A 1 106 ? -12.457 -1.819 10.073 1.00 90.25 106 THR A C 1
ATOM 861 O O . THR A 1 106 ? -11.489 -1.104 9.805 1.00 90.25 106 THR A O 1
ATOM 864 N N . VAL A 1 107 ? -13.590 -1.330 10.556 1.00 88.88 107 VAL A N 1
ATOM 865 C CA . VAL A 1 107 ? -13.789 0.089 10.841 1.00 88.88 107 VAL A CA 1
ATOM 866 C C . VAL A 1 107 ? -14.246 0.230 12.287 1.00 88.88 107 VAL A C 1
ATOM 868 O O . VAL A 1 107 ? -15.093 -0.539 12.745 1.00 88.88 107 VAL A O 1
ATOM 871 N N . GLN A 1 108 ? -13.658 1.182 13.013 1.00 86.44 108 GLN A N 1
ATOM 872 C CA . GLN A 1 108 ? -14.094 1.534 14.363 1.00 86.44 108 GLN A CA 1
ATOM 873 C C . GLN A 1 108 ? -15.561 2.010 14.348 1.00 86.44 108 GLN A C 1
ATOM 875 O O . GLN A 1 108 ? -16.014 2.644 13.388 1.00 86.44 108 GLN A O 1
ATOM 880 N N . GLN A 1 109 ? -16.301 1.700 15.415 1.00 79.31 109 GLN A N 1
ATOM 881 C CA . GLN A 1 109 ? -17.665 2.201 15.619 1.00 79.31 109 GLN A CA 1
ATOM 882 C C . GLN A 1 109 ? -17.672 3.744 15.697 1.00 79.31 109 GLN A C 1
ATOM 884 O O . GLN A 1 109 ? -16.661 4.351 16.049 1.00 79.31 109 GLN A O 1
ATOM 889 N N . ASP A 1 110 ? -18.784 4.369 15.299 1.00 78.44 110 ASP A N 1
ATOM 890 C CA . ASP A 1 110 ? -19.001 5.829 15.342 1.00 78.44 110 ASP A CA 1
ATOM 891 C C . ASP A 1 110 ? -17.936 6.672 14.616 1.00 78.44 110 ASP A C 1
ATOM 893 O O . ASP A 1 110 ? -17.524 7.756 15.035 1.00 78.44 110 ASP A O 1
ATOM 897 N N . THR A 1 111 ? -17.463 6.165 13.478 1.00 80.69 111 THR A N 1
ATOM 898 C CA . THR A 1 111 ? -16.467 6.846 12.646 1.00 80.69 111 THR A CA 1
ATOM 899 C C . THR A 1 111 ? -17.075 7.852 11.673 1.00 80.69 111 THR A C 1
ATOM 901 O O . THR A 1 111 ? -18.236 7.783 11.273 1.00 80.69 111 THR A O 1
ATOM 904 N N . SER A 1 112 ? -16.249 8.812 11.246 1.00 84.06 112 SER A N 1
ATOM 905 C CA . SER A 1 112 ? -16.667 9.840 10.292 1.00 84.06 112 SER A CA 1
ATOM 906 C C . SER A 1 112 ? -17.015 9.251 8.915 1.00 84.06 112 SER A C 1
ATOM 908 O O . SER A 1 112 ? -16.427 8.264 8.466 1.00 84.06 112 SER A O 1
ATOM 910 N N . LYS A 1 113 ? -17.910 9.922 8.172 1.00 86.69 113 LYS A N 1
ATOM 911 C CA . LYS A 1 113 ? -18.270 9.563 6.782 1.00 86.69 113 LYS A CA 1
ATOM 912 C C . LYS A 1 113 ? -17.043 9.407 5.871 1.00 86.69 113 LYS A C 1
ATOM 914 O O . LYS A 1 113 ? -17.030 8.555 4.983 1.00 86.69 113 LYS A O 1
ATOM 919 N N . ASN A 1 114 ? -15.993 10.195 6.112 1.00 86.94 114 ASN A N 1
ATOM 920 C CA . ASN A 1 114 ? -14.757 10.146 5.335 1.00 86.94 114 ASN A CA 1
ATOM 921 C C . ASN A 1 114 ? -13.967 8.845 5.570 1.00 86.94 114 ASN A C 1
ATOM 923 O O . ASN A 1 114 ? -13.416 8.306 4.610 1.00 86.94 114 ASN A O 1
ATOM 927 N N . ILE A 1 115 ? -13.944 8.315 6.802 1.00 88.81 115 ILE A N 1
ATOM 928 C CA . ILE A 1 115 ? -13.320 7.014 7.098 1.00 88.81 115 ILE A CA 1
ATOM 929 C C . ILE A 1 115 ? -14.057 5.900 6.365 1.00 88.81 115 ILE A C 1
ATOM 931 O O . ILE A 1 115 ? -13.420 5.092 5.694 1.00 88.81 115 ILE A O 1
ATOM 935 N N . ASN A 1 116 ? -15.390 5.890 6.431 1.00 89.44 116 ASN A N 1
ATOM 936 C CA . ASN A 1 116 ? -16.190 4.883 5.737 1.00 89.44 116 ASN A CA 1
ATOM 937 C C . ASN A 1 116 ? -15.952 4.933 4.222 1.00 89.44 116 ASN A C 1
ATOM 939 O O . ASN A 1 116 ? -15.712 3.903 3.595 1.00 89.44 116 ASN A O 1
ATOM 943 N N . ARG A 1 117 ? -15.903 6.134 3.631 1.00 91.56 117 ARG A N 1
ATOM 944 C CA . ARG A 1 117 ? -15.562 6.308 2.210 1.00 91.56 117 ARG A CA 1
ATOM 945 C C . ARG A 1 117 ? -14.177 5.744 1.872 1.00 91.56 117 ARG A C 1
ATOM 947 O O . ARG A 1 117 ? -14.024 5.096 0.838 1.00 91.56 117 ARG A O 1
ATOM 954 N N . LEU A 1 118 ? -13.179 5.977 2.726 1.00 91.31 118 LEU A N 1
ATOM 955 C CA . LEU A 1 118 ? -11.829 5.444 2.543 1.00 91.31 118 LEU A CA 1
ATOM 956 C C . LEU A 1 118 ? -11.800 3.914 2.670 1.00 91.31 118 LEU A C 1
ATOM 958 O O . LEU A 1 118 ? -11.200 3.251 1.827 1.00 91.31 118 LEU A O 1
ATOM 962 N N . ALA A 1 119 ? -12.486 3.353 3.666 1.00 92.56 119 ALA A N 1
ATOM 963 C CA . ALA A 1 119 ? -12.605 1.912 3.867 1.00 92.56 119 ALA A CA 1
ATOM 964 C C . ALA A 1 119 ? -13.278 1.226 2.665 1.00 92.56 119 ALA A C 1
ATOM 966 O O . ALA A 1 119 ? -12.766 0.223 2.169 1.00 92.56 119 ALA A O 1
ATOM 967 N N . HIS A 1 120 ? -14.352 1.807 2.120 1.00 93.56 120 HIS A N 1
ATOM 968 C CA . HIS A 1 120 ? -14.984 1.330 0.885 1.00 93.56 120 HIS A CA 1
ATOM 969 C C . HIS A 1 120 ? -14.052 1.413 -0.328 1.00 93.56 120 HIS A C 1
ATOM 971 O O . HIS A 1 120 ? -13.989 0.470 -1.118 1.00 93.56 120 HIS A O 1
ATOM 977 N N . ALA A 1 121 ? -13.284 2.497 -0.467 1.00 94.31 121 ALA A N 1
ATOM 978 C CA . ALA A 1 121 ? -12.295 2.612 -1.536 1.00 94.31 121 ALA A CA 1
ATOM 979 C C . ALA A 1 121 ? -11.199 1.538 -1.418 1.00 94.31 121 ALA A C 1
ATOM 981 O O . ALA A 1 121 ? -10.840 0.916 -2.417 1.00 94.31 121 ALA A O 1
ATOM 982 N N . PHE A 1 122 ? -10.716 1.261 -0.203 1.00 93.19 122 PHE A N 1
ATOM 983 C CA . PHE A 1 122 ? -9.765 0.178 0.051 1.00 93.19 122 PHE A CA 1
ATOM 984 C C . PHE A 1 122 ? -10.375 -1.194 -0.226 1.00 93.19 122 PHE A C 1
ATOM 986 O O . PHE A 1 122 ? -9.718 -2.025 -0.842 1.00 93.19 122 PHE A O 1
ATOM 993 N N . SER A 1 123 ? -11.623 -1.432 0.172 1.00 94.06 123 SER A N 1
ATOM 994 C CA . SER A 1 123 ? -12.321 -2.691 -0.105 1.00 94.06 123 SER A CA 1
ATOM 995 C C . SER A 1 123 ? -12.423 -2.942 -1.601 1.00 94.06 123 SER A C 1
ATOM 997 O O . SER A 1 123 ? -12.012 -4.002 -2.073 1.00 94.06 123 SER A O 1
ATOM 999 N N . LYS A 1 124 ? -12.846 -1.926 -2.362 1.00 93.94 124 LYS A N 1
ATOM 1000 C CA . LYS A 1 124 ? -12.930 -1.993 -3.821 1.00 93.94 124 LYS A CA 1
ATOM 1001 C C . LYS A 1 124 ? -11.558 -2.206 -4.464 1.00 93.94 124 LYS A C 1
ATOM 1003 O O . LYS A 1 124 ? -11.428 -3.041 -5.354 1.00 93.94 124 LYS A O 1
ATOM 1008 N N . PHE A 1 125 ? -10.531 -1.483 -4.014 1.00 93.50 125 PHE A N 1
ATOM 1009 C CA . PHE A 1 125 ? -9.189 -1.598 -4.583 1.00 93.50 125 PHE A CA 1
ATOM 1010 C C . PHE A 1 125 ? -8.538 -2.942 -4.250 1.00 93.50 125 PHE A C 1
ATOM 1012 O O . PHE A 1 125 ? -8.105 -3.662 -5.141 1.00 93.50 125 PHE A O 1
ATOM 1019 N N . PHE A 1 126 ? -8.475 -3.318 -2.976 1.00 91.31 126 PHE A N 1
ATOM 1020 C CA . PHE A 1 126 ? -7.801 -4.540 -2.539 1.00 91.31 126 PHE A CA 1
ATOM 1021 C C . PHE A 1 126 ? -8.649 -5.805 -2.726 1.00 91.31 126 PHE A C 1
ATOM 1023 O O . PHE A 1 126 ? -8.113 -6.899 -2.553 1.00 91.31 126 PHE A O 1
ATOM 1030 N N . LYS A 1 127 ? -9.923 -5.673 -3.125 1.00 91.38 127 LYS A N 1
ATOM 1031 C CA . LYS A 1 127 ? -10.901 -6.768 -3.235 1.00 91.38 127 LYS A CA 1
ATOM 1032 C C . LYS A 1 127 ? -11.042 -7.518 -1.901 1.00 91.38 127 LYS A C 1
ATOM 1034 O O . LYS A 1 127 ? -10.948 -8.741 -1.853 1.00 91.38 127 LYS A O 1
ATOM 1039 N N . LEU A 1 128 ? -11.205 -6.763 -0.810 1.00 90.81 128 LEU A N 1
ATOM 1040 C CA . LEU A 1 128 ? -11.300 -7.290 0.558 1.00 90.81 128 LEU A CA 1
ATOM 1041 C C . LEU A 1 128 ? -12.695 -7.054 1.147 1.00 90.81 128 LEU A C 1
ATOM 1043 O O . LEU A 1 128 ? -13.257 -5.977 0.921 1.00 90.81 128 LEU A O 1
ATOM 1047 N N . PRO A 1 129 ? -13.232 -7.998 1.939 1.00 90.25 129 PRO A N 1
ATOM 1048 C CA . PRO A 1 129 ? -14.497 -7.803 2.636 1.00 90.25 129 PRO A CA 1
ATOM 1049 C C . PRO A 1 129 ? -14.359 -6.733 3.724 1.00 90.25 129 PRO A C 1
ATOM 1051 O O . PRO A 1 129 ? -13.303 -6.599 4.352 1.00 90.25 129 PRO A O 1
ATOM 1054 N N . ILE A 1 130 ? -15.433 -5.968 3.927 1.00 88.56 130 ILE A N 1
ATOM 1055 C CA . ILE A 1 130 ? -15.565 -5.037 5.050 1.00 88.56 130 ILE A CA 1
ATOM 1056 C C . ILE A 1 130 ? -16.387 -5.734 6.118 1.00 88.56 130 ILE A C 1
ATOM 1058 O O . ILE A 1 130 ? -17.521 -6.124 5.862 1.00 88.56 130 ILE A O 1
ATOM 1062 N N . GLU A 1 131 ? -15.824 -5.831 7.313 1.00 82.00 131 GLU A N 1
ATOM 1063 C CA . GLU A 1 131 ? -16.461 -6.460 8.458 1.00 82.00 131 GLU A CA 1
ATOM 1064 C C . GLU A 1 131 ? -16.595 -5.454 9.595 1.00 82.00 131 GLU A C 1
ATOM 1066 O O . GLU A 1 131 ? -15.682 -4.669 9.887 1.00 82.00 131 GLU A O 1
ATOM 1071 N N . LYS A 1 132 ? -17.740 -5.494 10.278 1.00 72.19 132 LYS A N 1
ATOM 1072 C CA . LYS A 1 132 ? -17.879 -4.797 11.558 1.00 72.19 132 LYS A CA 1
ATOM 1073 C C . LYS A 1 132 ? -17.034 -5.528 12.602 1.00 72.19 132 LYS A C 1
ATOM 1075 O O . LYS A 1 132 ? -16.861 -6.742 12.531 1.00 72.19 132 LYS A O 1
ATOM 1080 N N . MET A 1 133 ? -16.500 -4.798 13.581 1.00 65.50 133 MET A N 1
ATOM 1081 C CA . MET A 1 133 ? -15.747 -5.408 14.682 1.00 65.50 133 MET A CA 1
ATOM 1082 C C . MET A 1 133 ? -16.649 -6.369 15.475 1.00 65.50 133 MET A C 1
ATOM 1084 O O . MET A 1 133 ? -17.429 -5.933 16.316 1.00 65.50 133 MET A O 1
ATOM 1088 N N . GLN A 1 134 ? -16.542 -7.670 15.204 1.00 62.28 134 GLN A N 1
ATOM 1089 C CA . GLN A 1 134 ? -17.274 -8.740 15.889 1.00 62.28 134 GLN A CA 1
ATOM 1090 C C . GLN A 1 134 ? -16.336 -9.910 16.185 1.00 62.28 134 GLN A C 1
ATOM 1092 O O . GLN A 1 134 ? -15.545 -10.283 15.327 1.00 62.28 134 GLN A O 1
ATOM 1097 N N . LYS A 1 135 ? -16.406 -10.509 17.381 1.00 56.84 135 LYS A N 1
ATOM 1098 C CA . LYS A 1 135 ? -15.591 -11.690 17.727 1.00 56.84 135 LYS A CA 1
ATOM 1099 C C . LYS A 1 135 ? -15.923 -12.872 16.801 1.00 56.84 135 LYS A C 1
ATOM 1101 O O . LYS A 1 135 ? -17.081 -13.079 16.472 1.00 56.84 135 LYS A O 1
ATOM 1106 N N . GLY A 1 136 ? -14.912 -13.670 16.440 1.00 61.34 136 GLY A N 1
ATOM 1107 C CA . GLY A 1 136 ? -15.100 -14.913 15.670 1.00 61.34 136 GLY A CA 1
ATOM 1108 C C . GLY A 1 136 ? -14.940 -14.790 14.151 1.00 61.34 136 GLY A C 1
ATOM 1109 O O . GLY A 1 136 ? -15.260 -15.728 13.428 1.00 61.34 136 GLY A O 1
ATOM 1110 N N . LEU A 1 137 ? -14.422 -13.663 13.651 1.00 63.81 137 LEU A N 1
ATOM 1111 C CA . LEU A 1 137 ? -14.163 -13.488 12.221 1.00 63.81 137 LEU A CA 1
ATOM 1112 C C . LEU A 1 137 ? -13.185 -14.554 11.676 1.00 63.81 137 LEU A C 1
ATOM 1114 O O . LEU A 1 137 ? -12.159 -14.820 12.305 1.00 63.81 137 LEU A O 1
ATOM 1118 N N . PRO A 1 138 ? -13.412 -15.097 10.464 1.00 71.31 138 PRO A N 1
ATOM 1119 C CA . PRO A 1 138 ? -12.552 -16.123 9.861 1.00 71.31 138 PRO A CA 1
ATOM 1120 C C . PRO A 1 138 ? -11.180 -15.587 9.402 1.00 71.31 138 PRO A C 1
ATOM 1122 O O . PRO A 1 138 ? -10.384 -16.326 8.808 1.00 71.31 138 PRO A O 1
ATOM 1125 N N . PHE A 1 139 ? -10.902 -14.301 9.634 1.00 77.44 139 PHE A N 1
ATOM 1126 C CA . PHE A 1 139 ? -9.723 -13.579 9.165 1.00 77.44 139 PHE A CA 1
ATOM 1127 C C . PHE A 1 139 ? -8.596 -13.600 10.199 1.00 77.44 139 PHE A C 1
ATOM 1129 O O . PHE A 1 139 ? -8.825 -13.482 11.398 1.00 77.44 139 PHE A O 1
ATOM 1136 N N . LYS A 1 140 ? -7.348 -13.734 9.734 1.00 80.31 140 LYS A N 1
ATOM 1137 C CA . LYS A 1 140 ? -6.169 -13.745 10.620 1.00 80.31 140 LYS A CA 1
ATOM 1138 C C . LYS A 1 140 ? -5.668 -12.340 10.934 1.00 80.31 140 LYS A C 1
ATOM 1140 O O . LYS A 1 140 ? -5.040 -12.141 11.966 1.00 80.31 140 LYS A O 1
ATOM 1145 N N . ALA A 1 141 ? -5.943 -11.380 10.059 1.00 87.31 141 ALA A N 1
ATOM 1146 C CA . ALA A 1 141 ? -5.519 -9.999 10.214 1.00 87.31 141 ALA A CA 1
ATOM 1147 C C . ALA A 1 141 ? -6.568 -9.040 9.652 1.00 87.31 141 ALA A C 1
ATOM 1149 O O . ALA A 1 141 ? -7.405 -9.435 8.833 1.00 87.31 141 ALA A O 1
ATOM 1150 N N . SER A 1 142 ? -6.501 -7.773 10.057 1.00 88.94 142 SER A N 1
ATOM 1151 C CA . SER A 1 142 ? -7.351 -6.726 9.497 1.00 88.94 142 SER A CA 1
ATOM 1152 C C . SER A 1 142 ? -6.577 -5.451 9.165 1.00 88.94 142 SER A C 1
ATOM 1154 O O . SER A 1 142 ? -5.550 -5.147 9.772 1.00 88.94 142 SER A O 1
ATOM 1156 N N . ILE A 1 143 ? -7.072 -4.714 8.170 1.00 91.38 143 ILE A N 1
ATOM 1157 C CA . ILE A 1 143 ? -6.760 -3.300 7.963 1.00 91.38 143 ILE A CA 1
ATOM 1158 C C . ILE A 1 143 ? -7.815 -2.525 8.747 1.00 91.38 143 ILE A C 1
ATOM 1160 O O . ILE A 1 143 ? -8.972 -2.453 8.335 1.00 91.38 143 ILE A O 1
ATOM 1164 N N . HIS A 1 144 ? -7.418 -1.993 9.890 1.00 90.56 144 HIS A N 1
ATOM 1165 C CA . HIS A 1 144 ? -8.277 -1.273 10.807 1.00 90.56 144 HIS A CA 1
ATOM 1166 C C . HIS A 1 144 ? -8.219 0.234 10.556 1.00 90.56 144 HIS A C 1
ATOM 1168 O O . HIS A 1 144 ? -7.136 0.830 10.553 1.00 90.56 144 HIS A O 1
ATOM 1174 N N .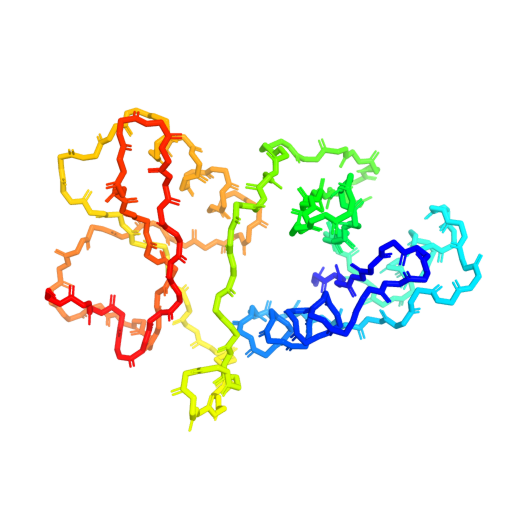 PHE A 1 145 ? -9.388 0.847 10.385 1.00 90.75 145 PHE A N 1
ATOM 1175 C CA . PHE A 1 145 ? -9.550 2.289 10.236 1.00 90.75 145 PHE A CA 1
ATOM 1176 C C . PHE A 1 145 ? -10.164 2.905 11.497 1.00 90.75 145 PHE A C 1
ATOM 1178 O O . PHE A 1 145 ? -11.249 2.504 11.922 1.00 90.75 145 PHE A O 1
ATOM 1185 N N . SER A 1 146 ? -9.496 3.918 12.051 1.00 89.44 146 SER A N 1
ATOM 1186 C CA . SER A 1 146 ? -9.935 4.650 13.245 1.00 89.44 146 SER A CA 1
ATOM 1187 C C . SER A 1 146 ? -9.699 6.158 13.135 1.00 89.44 146 SER A C 1
ATOM 1189 O O . SER A 1 146 ? -8.878 6.635 12.341 1.00 89.44 146 SER A O 1
ATOM 1191 N N . ASN A 1 147 ? -10.439 6.929 13.934 1.00 85.75 147 ASN A N 1
ATOM 1192 C CA . ASN A 1 147 ? -10.216 8.368 14.069 1.00 85.75 147 ASN A CA 1
ATOM 1193 C C . ASN A 1 147 ? -8.975 8.613 14.944 1.00 85.75 147 ASN A C 1
ATOM 1195 O O . ASN A 1 147 ? -8.818 7.979 15.984 1.00 85.75 147 ASN A O 1
ATOM 1199 N N . LEU A 1 148 ? -8.109 9.552 14.549 1.00 79.81 148 LEU A N 1
ATOM 1200 C CA . LEU A 1 148 ? -7.011 10.019 15.405 1.00 79.81 148 LEU A CA 1
ATOM 1201 C C . LEU A 1 148 ? -7.296 11.424 15.950 1.00 79.81 148 LEU A C 1
ATOM 1203 O O . LEU A 1 148 ? -7.217 11.648 17.153 1.00 79.81 148 LEU A O 1
ATOM 1207 N N . LYS A 1 149 ? -7.621 12.372 15.061 1.00 76.00 149 LYS A N 1
ATOM 1208 C CA . LYS A 1 149 ? -8.049 13.750 15.372 1.00 76.00 149 LYS A CA 1
ATOM 1209 C C . LYS A 1 149 ? -9.086 14.204 14.335 1.00 76.00 149 LYS A C 1
ATOM 1211 O O . LYS A 1 149 ? -9.291 13.520 13.337 1.00 76.00 149 LYS A O 1
ATOM 1216 N N . LYS A 1 150 ? -9.687 15.388 14.523 1.00 66.12 150 LYS A N 1
ATOM 1217 C CA . LYS A 1 150 ? -10.794 15.934 13.700 1.00 66.12 150 LYS A CA 1
ATOM 1218 C C . LYS A 1 150 ? -10.575 15.856 12.170 1.00 66.12 150 LYS A C 1
ATOM 1220 O O . LYS A 1 150 ? -11.545 15.686 11.442 1.00 66.12 150 LYS A O 1
ATOM 1225 N N . CYS A 1 151 ? -9.322 15.911 11.694 1.00 70.75 151 CYS A N 1
ATOM 1226 C CA . CYS A 1 151 ? -8.962 15.826 10.266 1.00 70.75 151 CYS A CA 1
ATOM 1227 C C . CYS A 1 151 ? -7.914 14.747 9.922 1.00 70.75 151 CYS A C 1
ATOM 1229 O O . CYS A 1 151 ? -7.384 14.752 8.812 1.00 70.75 151 CYS A O 1
ATOM 1231 N N . SER A 1 152 ? -7.572 13.841 10.844 1.00 81.19 152 SER A N 1
ATOM 1232 C CA . SER A 1 152 ? -6.581 12.788 10.590 1.00 81.19 152 SER A CA 1
ATOM 1233 C C . SER A 1 152 ? -7.117 11.408 10.943 1.00 81.19 152 SER A C 1
ATOM 1235 O O . SER A 1 152 ? -7.794 11.199 11.950 1.00 81.19 152 SER A O 1
ATOM 1237 N N . MET A 1 153 ? -6.792 10.452 10.080 1.00 88.62 153 MET A N 1
ATOM 1238 C CA . MET A 1 153 ? -7.225 9.067 10.195 1.00 88.62 153 MET A CA 1
ATOM 1239 C C . MET A 1 153 ? -6.025 8.185 10.485 1.00 88.62 153 MET A C 1
ATOM 1241 O O . MET A 1 153 ? -4.924 8.430 9.985 1.00 88.62 153 MET A O 1
ATOM 1245 N N . LYS A 1 154 ? -6.252 7.134 11.263 1.00 90.81 154 LYS A N 1
ATOM 1246 C CA . LYS A 1 154 ? -5.267 6.094 11.516 1.00 90.81 154 LYS A CA 1
ATOM 1247 C C . LYS A 1 154 ? -5.660 4.847 10.735 1.00 90.81 154 LYS A C 1
ATOM 1249 O O . LYS A 1 154 ? -6.796 4.389 10.811 1.00 90.81 154 LYS A O 1
ATOM 1254 N N . ILE A 1 155 ? -4.693 4.310 9.999 1.00 91.62 155 ILE A N 1
ATOM 1255 C CA . ILE A 1 155 ? -4.786 3.004 9.349 1.00 91.62 155 ILE A CA 1
ATOM 1256 C C . ILE A 1 155 ? -3.774 2.108 10.049 1.00 91.62 155 ILE A C 1
ATOM 1258 O O . ILE A 1 155 ? -2.586 2.431 10.089 1.00 91.62 155 ILE A O 1
ATOM 1262 N N . ALA A 1 156 ? -4.239 1.006 10.624 1.00 90.94 156 ALA A N 1
ATOM 1263 C CA . ALA A 1 156 ? -3.389 0.026 11.280 1.00 90.94 156 ALA A CA 1
ATOM 1264 C C . ALA A 1 156 ? -3.618 -1.348 10.659 1.00 90.94 156 ALA A C 1
ATOM 1266 O O . ALA A 1 156 ? -4.752 -1.745 10.431 1.00 90.94 156 ALA A O 1
ATOM 1267 N N . ILE A 1 157 ? -2.545 -2.085 10.396 1.00 89.62 157 ILE A N 1
ATOM 1268 C CA . ILE A 1 157 ? -2.645 -3.500 10.040 1.00 89.62 157 ILE A CA 1
ATOM 1269 C C . ILE A 1 157 ? -2.422 -4.289 11.322 1.00 89.62 157 ILE A C 1
ATOM 1271 O O . ILE A 1 157 ? -1.370 -4.152 11.947 1.00 89.62 157 ILE A O 1
ATOM 1275 N N . THR A 1 158 ? -3.405 -5.087 11.725 1.00 85.69 158 THR A N 1
ATOM 1276 C CA . THR A 1 158 ? -3.417 -5.721 13.045 1.00 85.69 158 THR A CA 1
ATOM 1277 C C . THR A 1 158 ? -3.557 -7.231 12.926 1.00 85.69 158 THR A C 1
ATOM 1279 O O . THR A 1 158 ? -4.274 -7.750 12.068 1.00 85.69 158 THR A O 1
ATOM 1282 N N . MET A 1 159 ? -2.846 -7.946 13.795 1.00 80.44 159 MET A N 1
ATOM 1283 C CA . MET A 1 159 ? -2.945 -9.393 13.959 1.00 80.44 159 MET A CA 1
ATOM 1284 C C . MET A 1 159 ? -2.817 -9.701 15.460 1.00 80.44 159 MET A C 1
ATOM 1286 O O . MET A 1 159 ? -1.714 -9.534 15.990 1.00 80.44 159 MET A O 1
ATOM 1290 N N . PRO A 1 160 ? -3.891 -10.123 16.155 1.00 73.00 160 PRO A N 1
ATOM 1291 C CA . PRO A 1 160 ? -5.213 -10.505 15.634 1.00 73.00 160 PRO A CA 1
ATOM 1292 C C . PRO A 1 160 ? -5.999 -9.333 14.997 1.00 73.00 160 PRO A C 1
ATOM 1294 O O . PRO A 1 160 ? -5.645 -8.170 15.202 1.00 73.00 160 PRO A O 1
ATOM 1297 N N . PRO A 1 161 ? -7.060 -9.606 14.207 1.00 61.97 161 PRO A N 1
ATOM 1298 C CA . PRO A 1 161 ? -7.843 -8.576 13.506 1.00 61.97 161 PRO A CA 1
ATOM 1299 C C . PRO A 1 161 ? -8.610 -7.629 14.448 1.00 61.97 161 PRO A C 1
ATOM 1301 O O . PRO A 1 161 ? -9.255 -6.695 13.974 1.00 61.97 161 PRO A O 1
ATOM 1304 N N . PHE A 1 162 ? -8.525 -7.867 15.761 1.00 60.94 162 PHE A N 1
ATOM 1305 C CA . PHE A 1 162 ? -9.109 -7.065 16.824 1.00 60.94 162 PHE A CA 1
ATOM 1306 C C . PHE A 1 162 ? -8.004 -6.363 17.602 1.00 60.94 162 PHE A C 1
ATOM 1308 O O . PHE A 1 162 ? -7.113 -7.016 18.146 1.00 60.94 162 PHE A O 1
ATOM 1315 N N . ILE A 1 163 ? -8.107 -5.046 17.707 1.00 54.06 163 ILE A N 1
ATOM 1316 C CA . ILE A 1 163 ? -7.459 -4.291 18.773 1.00 54.06 163 ILE A CA 1
ATOM 1317 C C . ILE A 1 163 ? -8.601 -3.722 19.618 1.00 54.06 163 ILE A C 1
ATOM 1319 O O . ILE A 1 163 ? -9.509 -3.108 19.058 1.00 54.06 163 ILE A O 1
ATOM 1323 N N . LYS A 1 164 ? -8.599 -4.046 20.918 1.00 43.88 164 LYS A N 1
ATOM 1324 C CA . LYS A 1 164 ? -9.459 -3.403 21.921 1.00 43.88 164 LYS A CA 1
ATOM 1325 C C . LYS A 1 164 ? -9.039 -1.950 22.095 1.00 43.88 164 LYS A C 1
ATOM 1327 O O . LYS A 1 164 ? -7.811 -1.711 22.078 1.00 43.88 164 LYS A O 1
#

pLDDT: mean 87.39, std 9.91, range [43.88, 97.19]

Sequence (164 aa):
MILITTSRRPTQLIRTLCNDLSRVFPNSLRINRGKLNFEGIIDKALVIKADRLIIIEKWKGGFGKIKLYTILPEVNQFYPIIYLSSVKTQTDLGYRKTIHKKLAITVQQDTSKNINRLAHAFSKFFKLPIEKMQKGLPFKASIHFSNLKKCSMKIAITMPPFIK

Secondary structure (DSSP, 8-state):
-EEEEE-SS--HHHHHHHHHHHHHSTTEEE---TT--HHHHHHHHHHTT-SEEEEEEEETTEEEEEEEEE-SSS-EEEEEEEE-S----TTTTT------S-EEEEE-TT--HHHHHHHHHHHHHHT--EEES-TT-S-SEEEEEEEEETTEEEEEEESSS---